Protein AF-A0A8S0VDQ9-F1 (afdb_monomer_lite)

Sequence (161 aa):
MVEDLQHSQDPNSLSSAELQQLLKEELDWVGSLIMRYVGREALWLHRRFLSVLWMKYFATCDLNISGPLCCESTDICDNSKFVDNELKLYEACTIIPDNDFEDYQAQAIYSATYIIWLAKRMPESFGVELQKKAEGGKLKRLLEKLCPGKSFLWDSLTGHF

Organism: NCBI:txid158383

Foldseek 3Di:
DDDDPPPPPDPPDDALVRVVVVLVVVLVVLLVVCLVQFLDLVSLVVNLVSVVVCCVSQVCPPPPPDDVRDDDDPRVVVLLVVLVVLVVSLVSLLDDPPDPDCSSLSSNVSSLVSLLVVCVVPVPRRLVVCCVVCVVVPSLVSCCVSPVVCSVSVVVSVVPD

pLDDT: mean 76.12, std 17.65, range [33.72, 98.12]

Secondary structure (DSSP, 8-state):
----------TT---HHHHHHHHHHHHHHHHHHHHHSTT-HHHHHHHHHHHHHHHHHHSGGGSS---TT--SSSHHHHHHHHHHHHHHHHHHHT---SSS-HHHHHHHHHHHHHHHHHHHH-IIIIIHHHHHHHTTSHHHHHHHHH-GGGTHHHHHHHTT-

Structure (mmCIF, N/CA/C/O backbone):
data_AF-A0A8S0VDQ9-F1
#
_entry.id   AF-A0A8S0VDQ9-F1
#
loop_
_atom_site.group_PDB
_atom_site.id
_atom_site.type_symbol
_atom_site.label_atom_id
_atom_site.label_alt_id
_atom_site.label_comp_id
_atom_site.label_asym_id
_atom_site.label_entity_id
_atom_site.label_seq_id
_atom_site.pdbx_PDB_ins_code
_atom_site.Cartn_x
_atom_site.Cartn_y
_atom_site.Cartn_z
_atom_site.occupancy
_atom_site.B_iso_or_equiv
_atom_site.auth_seq_id
_atom_site.auth_comp_id
_atom_site.auth_asym_id
_atom_site.auth_atom_id
_atom_site.pdbx_PDB_model_num
ATOM 1 N N . MET A 1 1 ? 42.076 -24.227 -21.377 1.00 37.03 1 MET A N 1
ATOM 2 C CA . MET A 1 1 ? 40.929 -24.247 -22.302 1.00 37.03 1 MET A CA 1
ATOM 3 C C . MET A 1 1 ? 39.707 -24.105 -21.415 1.00 37.03 1 MET A C 1
ATOM 5 O O . MET A 1 1 ? 39.278 -25.084 -20.829 1.00 37.03 1 MET A O 1
ATOM 9 N N . VAL A 1 2 ? 39.331 -22.858 -21.131 1.00 33.72 2 VAL A N 1
ATOM 10 C CA . VAL A 1 2 ? 38.189 -22.510 -20.277 1.00 33.72 2 VAL A CA 1
ATOM 11 C C . VAL A 1 2 ? 37.120 -22.054 -21.250 1.00 33.72 2 VAL A C 1
ATOM 13 O O . VAL A 1 2 ? 37.374 -21.155 -22.048 1.00 33.72 2 VAL A O 1
ATOM 16 N N . GLU A 1 3 ? 36.014 -22.779 -21.267 1.00 37.47 3 GLU A N 1
ATOM 17 C CA . GLU A 1 3 ? 34.893 -22.544 -22.163 1.00 37.47 3 GLU A CA 1
ATOM 18 C C . GLU A 1 3 ? 34.270 -21.181 -21.846 1.00 37.47 3 GLU A C 1
ATOM 20 O O . GLU A 1 3 ? 33.930 -20.882 -20.700 1.00 37.47 3 GLU A O 1
ATOM 25 N N . ASP A 1 4 ? 34.186 -20.349 -22.883 1.00 42.19 4 ASP A N 1
ATOM 26 C CA . ASP A 1 4 ? 33.473 -19.079 -22.912 1.00 42.19 4 ASP A CA 1
ATOM 27 C C . ASP A 1 4 ? 32.004 -19.321 -22.545 1.00 42.19 4 ASP A C 1
ATOM 29 O O . ASP A 1 4 ? 31.217 -19.829 -23.348 1.00 42.19 4 ASP A O 1
ATOM 33 N N . LEU A 1 5 ? 31.611 -18.928 -21.335 1.00 45.88 5 LEU A N 1
ATOM 34 C CA . LEU A 1 5 ? 30.205 -18.795 -20.978 1.00 45.88 5 LEU A CA 1
ATOM 35 C C . LEU A 1 5 ? 29.698 -17.478 -21.576 1.00 45.88 5 LEU A C 1
ATOM 37 O O . LEU A 1 5 ? 29.554 -16.469 -20.885 1.00 45.88 5 LEU A O 1
ATOM 41 N N . GLN A 1 6 ? 29.475 -17.478 -22.891 1.00 48.22 6 GLN A N 1
ATOM 42 C CA . GLN A 1 6 ? 28.755 -16.405 -23.564 1.00 48.22 6 GLN A CA 1
ATOM 43 C C . GLN A 1 6 ? 27.391 -16.262 -22.884 1.00 48.22 6 GLN A C 1
ATOM 45 O O . GLN A 1 6 ? 26.540 -17.147 -22.964 1.00 48.22 6 GLN A O 1
ATOM 50 N N . HIS A 1 7 ? 27.200 -15.146 -22.178 1.00 46.00 7 HIS A N 1
ATOM 51 C CA . HIS A 1 7 ? 25.884 -14.670 -21.784 1.00 46.00 7 HIS A CA 1
ATOM 52 C C . HIS A 1 7 ? 25.061 -14.494 -23.059 1.00 46.00 7 HIS A C 1
ATOM 54 O O . HIS A 1 7 ? 25.199 -13.500 -23.771 1.00 46.00 7 HIS A O 1
ATOM 60 N N . SER A 1 8 ? 24.206 -15.468 -23.357 1.00 45.03 8 SER A N 1
ATOM 61 C CA . SER A 1 8 ? 23.093 -15.263 -24.267 1.00 45.03 8 SER A CA 1
ATOM 62 C C . SER A 1 8 ? 22.188 -14.212 -23.625 1.00 45.03 8 SER A C 1
ATOM 64 O O . SER A 1 8 ? 21.433 -14.524 -22.703 1.00 45.03 8 SER A O 1
ATOM 66 N N . GLN A 1 9 ? 22.306 -12.955 -24.054 1.00 53.03 9 GLN A N 1
ATOM 67 C CA . GLN A 1 9 ? 21.266 -11.965 -23.803 1.00 53.03 9 GLN A CA 1
ATOM 68 C C . GLN A 1 9 ? 20.009 -12.464 -24.514 1.00 53.03 9 GLN A C 1
ATOM 70 O O . GLN A 1 9 ? 19.956 -12.526 -25.742 1.00 53.03 9 GLN A O 1
ATOM 75 N N . ASP A 1 10 ? 19.043 -12.916 -23.720 1.00 55.03 10 ASP A N 1
ATOM 76 C CA . ASP A 1 10 ? 17.726 -13.305 -24.196 1.00 55.03 10 ASP A CA 1
ATOM 77 C C . ASP A 1 10 ? 17.075 -12.060 -24.831 1.00 55.03 10 ASP A C 1
ATOM 79 O O . ASP A 1 10 ? 16.973 -11.034 -24.155 1.00 55.03 10 ASP A O 1
ATOM 83 N N . PRO A 1 11 ? 16.655 -12.085 -26.108 1.00 56.03 11 PRO A N 1
ATOM 84 C CA . PRO A 1 11 ? 16.058 -10.926 -26.781 1.00 56.03 11 PRO A CA 1
ATOM 85 C C . PRO A 1 11 ? 14.751 -10.430 -26.132 1.00 56.03 11 PRO A C 1
ATOM 87 O O . PRO A 1 11 ? 14.249 -9.378 -26.516 1.00 56.03 11 PRO A O 1
ATOM 90 N N . ASN A 1 12 ? 14.219 -11.160 -25.145 1.00 60.09 12 ASN A N 1
ATOM 91 C CA . ASN A 1 12 ? 13.075 -10.765 -24.323 1.00 60.09 12 ASN A CA 1
ATOM 92 C C . ASN A 1 12 ? 13.459 -10.197 -22.940 1.00 60.09 12 ASN A C 1
ATOM 94 O O . ASN A 1 12 ? 12.577 -10.004 -22.100 1.00 60.09 12 ASN A O 1
ATOM 98 N N . SER A 1 13 ? 14.745 -9.959 -22.649 1.00 66.06 13 SER A N 1
ATOM 99 C CA . SER A 1 13 ? 15.145 -9.399 -21.355 1.00 66.06 13 SER A CA 1
ATOM 100 C C . SER A 1 13 ? 14.760 -7.922 -21.273 1.00 66.06 13 SER A C 1
ATOM 102 O O . SER A 1 13 ? 15.325 -7.084 -21.975 1.00 66.06 13 SER A O 1
ATOM 104 N N . LEU A 1 14 ? 13.805 -7.616 -20.402 1.00 68.94 14 LEU A N 1
ATOM 105 C CA . LEU A 1 14 ? 13.344 -6.258 -20.158 1.00 68.94 14 LEU A CA 1
ATOM 106 C C . LEU A 1 14 ? 14.475 -5.408 -19.552 1.00 68.94 14 LEU A C 1
ATOM 108 O O . LEU A 1 14 ? 15.152 -5.847 -18.617 1.00 68.94 14 LEU A O 1
ATOM 112 N N . SER A 1 15 ? 14.687 -4.199 -20.069 1.00 80.19 15 SER A N 1
ATOM 113 C CA . SER A 1 15 ? 15.702 -3.292 -19.530 1.00 80.19 15 SER A CA 1
ATOM 114 C C . SER A 1 15 ? 15.324 -2.781 -18.132 1.00 80.19 15 SER A C 1
ATOM 116 O O . SER A 1 15 ? 14.156 -2.774 -17.741 1.00 80.19 15 SER A O 1
ATOM 118 N N . SER A 1 16 ? 16.318 -2.303 -17.371 1.00 75.62 16 SER A N 1
ATOM 119 C CA . SER A 1 16 ? 16.105 -1.696 -16.044 1.00 75.62 16 SER A CA 1
ATOM 120 C C . SER A 1 16 ? 15.076 -0.561 -16.080 1.00 75.62 16 SER A C 1
ATOM 122 O O . SER A 1 16 ? 14.162 -0.512 -15.259 1.00 75.62 16 SER A O 1
ATOM 124 N N . ALA A 1 17 ? 15.184 0.312 -17.085 1.00 79.56 17 ALA A N 1
ATOM 125 C CA . ALA A 1 17 ? 14.300 1.458 -17.257 1.00 79.56 17 ALA A CA 1
ATOM 126 C C . ALA A 1 17 ? 12.865 1.039 -17.615 1.00 79.56 17 ALA A C 1
ATOM 128 O O . ALA A 1 17 ? 11.910 1.588 -17.069 1.00 79.56 17 ALA A O 1
ATOM 129 N N . GLU A 1 18 ? 12.701 0.037 -18.484 1.00 85.19 18 GLU A N 1
ATOM 130 C CA . GLU A 1 18 ? 11.382 -0.522 -18.800 1.00 85.19 18 GLU A CA 1
ATOM 131 C C . GLU A 1 18 ? 10.757 -1.187 -17.570 1.00 85.19 18 GLU A C 1
ATOM 133 O O . GLU A 1 18 ? 9.566 -1.014 -17.322 1.00 85.19 18 GLU A O 1
ATOM 138 N N . LEU A 1 19 ? 11.551 -1.894 -16.755 1.00 83.44 19 LEU A N 1
ATOM 139 C CA . LEU A 1 19 ? 11.055 -2.550 -15.541 1.00 83.44 19 LEU A CA 1
ATOM 140 C C . LEU A 1 19 ? 10.591 -1.513 -14.526 1.00 83.44 19 LEU A C 1
ATOM 142 O O . LEU A 1 19 ? 9.544 -1.673 -13.899 1.00 83.44 19 LEU A O 1
ATOM 146 N N . GLN A 1 20 ? 11.370 -0.443 -14.378 1.00 82.94 20 GLN A N 1
ATOM 147 C CA . GLN A 1 20 ? 11.030 0.673 -13.513 1.00 82.94 20 GLN A CA 1
ATOM 148 C C . GLN A 1 20 ? 9.730 1.339 -13.962 1.00 82.94 20 GLN A C 1
ATOM 150 O O . GLN A 1 20 ? 8.863 1.609 -13.132 1.00 82.94 20 GLN A O 1
ATOM 155 N N . GLN A 1 21 ? 9.578 1.581 -15.265 1.00 87.44 21 GLN A N 1
ATOM 156 C CA . GLN A 1 21 ? 8.385 2.204 -15.824 1.00 87.44 21 GLN A CA 1
ATOM 157 C C . GLN A 1 21 ? 7.144 1.323 -15.636 1.00 87.44 21 GLN A C 1
ATOM 159 O O . GLN A 1 21 ? 6.141 1.806 -15.115 1.00 87.44 21 GLN A O 1
ATOM 164 N N . LEU A 1 22 ? 7.233 0.026 -15.950 1.00 90.69 22 LEU A N 1
ATOM 165 C CA . LEU A 1 22 ? 6.142 -0.922 -15.706 1.00 90.69 22 LEU A CA 1
ATOM 166 C C . LEU A 1 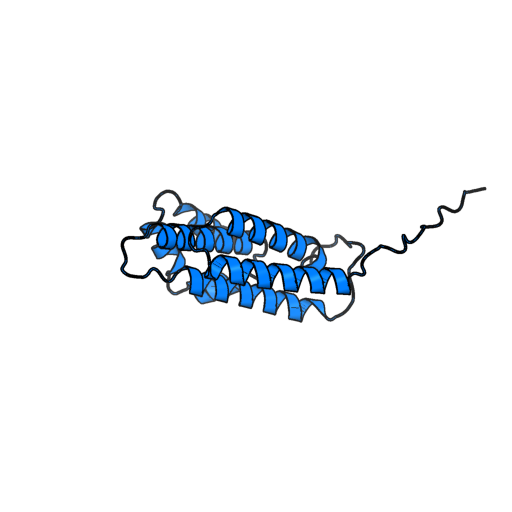22 ? 5.759 -0.966 -14.226 1.00 90.69 22 LEU A C 1
ATOM 168 O O . LEU A 1 22 ? 4.582 -0.947 -13.887 1.00 90.69 22 LEU A O 1
ATOM 172 N N . LEU A 1 23 ? 6.739 -0.975 -13.319 1.00 90.50 23 LEU A N 1
ATOM 173 C CA . LEU A 1 23 ? 6.447 -1.006 -11.890 1.00 90.50 23 LEU A CA 1
ATOM 174 C C . LEU A 1 23 ? 5.767 0.284 -11.401 1.00 90.50 23 LEU A C 1
ATOM 176 O O . LEU A 1 23 ? 4.887 0.205 -10.544 1.00 90.50 23 LEU A O 1
ATOM 180 N N . LYS A 1 24 ? 6.141 1.453 -11.944 1.00 90.75 24 LYS A N 1
ATOM 181 C CA . LYS A 1 24 ? 5.439 2.726 -11.687 1.00 90.75 24 LYS A CA 1
ATOM 182 C C . LYS A 1 24 ? 3.981 2.634 -12.141 1.00 90.75 24 LYS A C 1
ATOM 184 O O . LYS A 1 24 ? 3.083 2.935 -11.359 1.00 90.75 24 LYS A O 1
ATOM 189 N N . GLU A 1 25 ? 3.753 2.161 -13.363 1.00 94.31 25 GLU A N 1
ATOM 190 C CA . GLU A 1 25 ? 2.412 2.011 -13.937 1.00 94.31 25 GLU A CA 1
ATOM 191 C C . GLU A 1 25 ? 1.538 1.050 -13.122 1.00 94.31 25 GLU A C 1
ATOM 193 O O . GLU A 1 25 ? 0.395 1.377 -12.802 1.00 94.31 25 GLU A O 1
ATOM 198 N N . GLU A 1 26 ? 2.086 -0.090 -12.700 1.00 96.19 26 GLU A N 1
ATOM 199 C CA . GLU A 1 26 ? 1.378 -1.056 -11.853 1.00 96.19 26 GLU A CA 1
ATOM 200 C C . GLU A 1 26 ? 1.064 -0.489 -10.456 1.00 96.19 26 GLU A C 1
ATOM 202 O O . GLU A 1 26 ? -0.032 -0.694 -9.922 1.00 96.19 26 GLU A O 1
ATOM 207 N N . LEU A 1 27 ? 1.985 0.279 -9.857 1.00 95.31 27 LEU A N 1
ATOM 208 C CA . LEU A 1 27 ? 1.755 0.964 -8.577 1.00 95.31 27 LEU A CA 1
ATOM 209 C C . LEU A 1 27 ? 0.655 2.034 -8.676 1.00 95.31 27 LEU A C 1
ATOM 211 O O . LEU A 1 27 ? -0.173 2.164 -7.760 1.00 95.31 27 LEU A O 1
ATOM 215 N N . ASP A 1 28 ? 0.615 2.781 -9.776 1.00 95.81 28 ASP A N 1
ATOM 216 C CA . ASP A 1 28 ? -0.424 3.779 -10.042 1.00 95.81 28 ASP A CA 1
ATOM 217 C C . ASP A 1 28 ? -1.779 3.110 -10.306 1.00 95.81 28 ASP A C 1
ATOM 219 O O . ASP A 1 28 ? -2.823 3.536 -9.786 1.00 95.81 28 ASP A O 1
ATOM 223 N N . TRP A 1 29 ? -1.769 2.004 -11.052 1.00 97.62 29 TRP A N 1
ATOM 224 C CA . TRP A 1 29 ? -2.971 1.245 -11.361 1.00 97.62 29 TRP A CA 1
ATOM 225 C C . TRP A 1 29 ? -3.577 0.607 -10.110 1.00 97.62 29 TRP A C 1
ATOM 227 O O . TRP A 1 29 ? -4.758 0.835 -9.820 1.00 97.62 29 TRP A O 1
ATOM 237 N N . VAL A 1 30 ? -2.779 -0.094 -9.292 1.00 97.88 30 VAL A N 1
ATOM 238 C CA . VAL A 1 30 ? -3.276 -0.654 -8.024 1.00 97.88 30 VAL A CA 1
ATOM 239 C C . VAL A 1 30 ? -3.731 0.450 -7.068 1.00 97.88 30 VAL A C 1
ATOM 241 O O . VAL A 1 30 ? -4.706 0.262 -6.345 1.00 97.88 30 VAL A O 1
ATOM 244 N N . GLY A 1 31 ? -3.095 1.627 -7.087 1.00 97.06 31 GLY A N 1
ATOM 245 C CA . GLY A 1 31 ? -3.532 2.788 -6.301 1.00 97.06 31 GLY A CA 1
ATOM 246 C C . GLY A 1 31 ? -4.931 3.253 -6.695 1.00 97.06 31 GLY A C 1
ATOM 247 O O . GLY A 1 31 ? -5.798 3.444 -5.841 1.00 97.06 31 GLY A O 1
ATOM 248 N N . SER A 1 32 ? -5.188 3.332 -7.998 1.00 97.06 32 SER A N 1
ATOM 249 C CA . SER A 1 32 ? -6.512 3.655 -8.537 1.00 97.06 32 SER A CA 1
ATOM 250 C C . SER A 1 32 ? -7.561 2.599 -8.169 1.00 97.06 32 SER A C 1
ATOM 252 O O . SER A 1 32 ? -8.699 2.943 -7.838 1.00 97.06 32 SER A O 1
ATOM 254 N N . LEU A 1 33 ? -7.190 1.313 -8.183 1.00 97.81 33 LEU A N 1
ATOM 255 C CA . LEU A 1 33 ? -8.072 0.221 -7.760 1.00 97.81 33 LEU A CA 1
ATOM 256 C C . LEU A 1 33 ? -8.386 0.288 -6.264 1.00 97.81 33 LEU A C 1
ATOM 258 O O . LEU A 1 33 ? -9.545 0.127 -5.896 1.00 97.81 33 LEU A O 1
ATOM 262 N N . ILE A 1 34 ? -7.397 0.572 -5.416 1.00 97.44 34 ILE A N 1
ATOM 263 C CA . ILE A 1 34 ? -7.567 0.740 -3.963 1.00 97.44 34 ILE A CA 1
ATOM 264 C C . ILE A 1 34 ? -8.551 1.869 -3.648 1.00 97.44 34 ILE A C 1
ATOM 266 O O . ILE A 1 34 ? -9.374 1.729 -2.745 1.00 97.44 34 ILE A O 1
ATOM 270 N N . MET A 1 35 ? -8.487 2.971 -4.399 1.00 95.25 35 MET A N 1
ATOM 271 C CA . MET A 1 35 ? -9.408 4.098 -4.236 1.00 95.25 35 MET A CA 1
ATOM 272 C C . MET A 1 35 ? -10.828 3.779 -4.718 1.00 95.25 35 MET A C 1
ATOM 274 O O . MET A 1 35 ? -11.795 4.314 -4.180 1.00 95.25 35 MET A O 1
ATOM 278 N N . ARG A 1 36 ? -10.971 2.916 -5.730 1.00 94.62 36 ARG A N 1
ATOM 279 C CA . ARG A 1 36 ? -12.273 2.536 -6.298 1.00 94.62 36 ARG A CA 1
ATOM 280 C C . ARG A 1 36 ? -12.957 1.407 -5.525 1.00 94.62 36 ARG A C 1
ATOM 282 O O . ARG A 1 36 ? -14.175 1.420 -5.384 1.00 94.62 36 ARG A O 1
ATOM 289 N N . TYR A 1 37 ? -12.186 0.435 -5.053 1.00 94.69 37 TYR A N 1
ATOM 290 C CA . TYR A 1 37 ? -12.664 -0.776 -4.391 1.00 94.69 37 TYR A CA 1
ATOM 291 C C . TYR A 1 37 ? -12.201 -0.785 -2.933 1.00 94.69 37 TYR A C 1
ATOM 293 O O . TYR A 1 37 ? -11.266 -1.488 -2.546 1.00 94.69 37 TYR A O 1
ATOM 301 N N . VAL A 1 38 ? -12.881 0.039 -2.141 1.00 93.44 38 VAL A N 1
ATOM 302 C CA . VAL A 1 38 ? -12.605 0.268 -0.720 1.00 93.44 38 VAL A CA 1
ATOM 303 C C . VAL A 1 38 ? -12.700 -1.042 0.074 1.00 93.44 38 VAL A C 1
ATOM 305 O O . VAL A 1 38 ? -13.579 -1.867 -0.168 1.00 93.44 38 VAL A O 1
ATOM 308 N N . GLY A 1 39 ? -11.779 -1.249 1.017 1.00 92.31 39 GLY A N 1
ATOM 309 C CA . GLY A 1 39 ? -11.841 -2.358 1.973 1.00 92.31 39 GLY A CA 1
ATOM 310 C C . GLY A 1 39 ? -11.409 -3.715 1.412 1.00 92.31 39 GLY A C 1
ATOM 311 O O . GLY A 1 39 ? -11.680 -4.749 2.018 1.00 92.31 39 GLY A O 1
ATOM 312 N N . ARG A 1 40 ? -10.747 -3.763 0.249 1.00 95.88 40 ARG A N 1
ATOM 313 C CA . ARG A 1 40 ? -10.287 -5.023 -0.362 1.00 95.88 40 ARG A CA 1
ATOM 314 C C . ARG A 1 40 ? -8.833 -5.316 0.004 1.00 95.88 40 ARG A C 1
ATOM 316 O O . ARG A 1 40 ? -7.906 -4.792 -0.610 1.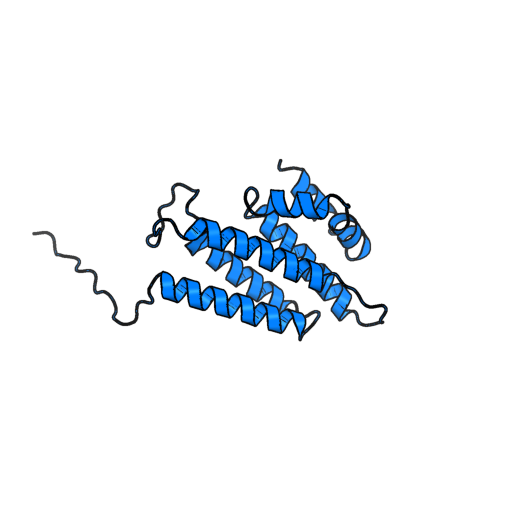00 95.88 40 ARG A O 1
ATOM 323 N N . GLU A 1 41 ? -8.632 -6.202 0.979 1.00 95.62 41 GLU A N 1
ATOM 324 C CA . GLU A 1 41 ? -7.306 -6.590 1.493 1.00 95.62 41 GLU A CA 1
ATOM 325 C C . GLU A 1 41 ? -6.337 -7.055 0.396 1.00 95.62 41 GLU A C 1
ATOM 327 O O . GLU A 1 41 ? -5.163 -6.686 0.403 1.00 95.62 41 GLU A O 1
ATOM 332 N N . ALA A 1 42 ? -6.831 -7.813 -0.588 1.00 97.69 42 ALA A N 1
ATOM 333 C CA . ALA A 1 42 ? -6.016 -8.334 -1.684 1.00 97.69 42 ALA A CA 1
ATOM 334 C C . ALA A 1 42 ? -5.278 -7.229 -2.462 1.00 97.69 42 ALA A C 1
ATOM 336 O O . ALA A 1 42 ? -4.130 -7.424 -2.859 1.00 97.69 42 ALA A O 1
ATOM 337 N N . LEU A 1 43 ? -5.894 -6.051 -2.625 1.00 98.12 43 LEU A N 1
ATOM 338 C CA . LEU A 1 43 ? -5.262 -4.919 -3.306 1.00 98.12 43 LEU A CA 1
ATOM 339 C C . LEU A 1 43 ? -4.097 -4.348 -2.491 1.00 98.12 43 LEU A C 1
ATOM 341 O O . LEU A 1 43 ? -3.052 -4.021 -3.049 1.00 98.12 43 LEU A O 1
ATOM 345 N N . TRP A 1 44 ? -4.236 -4.292 -1.166 1.00 97.38 44 TRP A N 1
ATOM 346 C CA . TRP A 1 44 ? -3.170 -3.852 -0.264 1.00 97.38 44 TRP A CA 1
ATOM 347 C C . TRP A 1 44 ? -2.023 -4.862 -0.181 1.00 97.38 44 TRP A C 1
ATOM 349 O O . TRP A 1 44 ? -0.857 -4.467 -0.133 1.00 97.38 44 TRP A O 1
ATOM 359 N N . LEU A 1 45 ? -2.327 -6.162 -0.218 1.00 97.25 45 LEU A N 1
ATOM 360 C CA . LEU A 1 45 ? -1.312 -7.215 -0.313 1.00 97.25 45 LEU A CA 1
ATOM 361 C C . LEU A 1 45 ? -0.549 -7.140 -1.638 1.00 97.25 45 LEU A C 1
ATOM 363 O O . LEU A 1 45 ? 0.678 -7.251 -1.643 1.00 97.25 45 LEU A O 1
ATOM 367 N N . HIS A 1 46 ? -1.255 -6.900 -2.745 1.00 97.31 46 HIS A N 1
ATOM 368 C CA . HIS A 1 46 ? -0.627 -6.713 -4.047 1.00 97.31 46 HIS A CA 1
ATOM 369 C C . HIS A 1 46 ? 0.247 -5.456 -4.077 1.00 97.31 46 HIS A C 1
ATOM 371 O O . HIS A 1 46 ? 1.411 -5.537 -4.464 1.00 97.31 46 HIS A O 1
ATOM 377 N N . ARG A 1 47 ? -0.250 -4.322 -3.563 1.00 97.19 47 ARG A N 1
ATOM 378 C CA . ARG A 1 47 ? 0.552 -3.098 -3.444 1.00 97.19 47 ARG A CA 1
ATOM 379 C C . ARG A 1 47 ? 1.814 -3.339 -2.620 1.00 97.19 47 ARG A C 1
ATOM 381 O O . ARG A 1 47 ? 2.898 -3.006 -3.077 1.00 97.19 47 ARG A O 1
ATOM 388 N N . ARG A 1 48 ? 1.700 -4.018 -1.471 1.00 95.88 48 ARG A N 1
ATOM 389 C CA . ARG A 1 48 ? 2.847 -4.415 -0.639 1.00 95.88 48 ARG A CA 1
ATOM 390 C C . ARG A 1 48 ? 3.865 -5.258 -1.401 1.00 95.88 48 ARG A C 1
ATOM 392 O O . ARG A 1 48 ? 5.064 -5.051 -1.230 1.00 95.88 48 ARG A O 1
ATOM 399 N N . PHE A 1 49 ? 3.409 -6.199 -2.223 1.00 95.56 49 PHE A N 1
ATOM 400 C CA . PHE A 1 49 ? 4.286 -6.986 -3.087 1.00 95.56 49 PHE A CA 1
ATOM 401 C C . PHE A 1 49 ? 5.034 -6.098 -4.095 1.00 95.56 49 PHE A C 1
ATOM 403 O O . PHE A 1 49 ? 6.257 -6.198 -4.186 1.00 95.56 49 PHE A O 1
ATOM 410 N N . LEU A 1 50 ? 4.341 -5.178 -4.772 1.00 94.62 50 LEU A N 1
ATOM 411 C CA . LEU A 1 50 ? 4.967 -4.230 -5.700 1.00 94.62 50 LEU A CA 1
ATOM 412 C C . LEU A 1 50 ? 5.979 -3.314 -4.997 1.00 94.62 50 LEU A C 1
ATOM 414 O O . LEU A 1 50 ? 7.072 -3.109 -5.518 1.00 94.62 50 LEU A O 1
ATOM 418 N N . SER A 1 51 ? 5.693 -2.845 -3.779 1.00 92.62 51 SER A N 1
ATOM 419 C CA . SER A 1 51 ? 6.657 -2.067 -2.989 1.00 92.62 51 SER A CA 1
ATOM 420 C C . SER A 1 51 ? 7.920 -2.865 -2.669 1.00 92.62 51 SER A C 1
ATOM 422 O O . SER A 1 51 ? 9.012 -2.307 -2.671 1.00 92.62 51 SER A O 1
ATOM 424 N N . VAL A 1 52 ? 7.808 -4.174 -2.394 1.00 90.38 52 VAL A N 1
ATOM 425 C CA . VAL A 1 52 ? 8.991 -5.035 -2.198 1.00 90.38 52 VAL A CA 1
ATOM 426 C C . VAL A 1 52 ? 9.832 -5.094 -3.467 1.00 90.38 52 VAL A C 1
ATOM 428 O O . VAL A 1 52 ? 11.055 -5.000 -3.374 1.00 90.38 52 VAL A O 1
ATOM 431 N N . LEU A 1 53 ? 9.200 -5.234 -4.636 1.00 89.19 53 LEU A N 1
ATOM 432 C CA . LEU A 1 53 ? 9.918 -5.190 -5.910 1.00 89.19 53 LEU A CA 1
ATOM 433 C C . LEU A 1 53 ? 10.603 -3.835 -6.091 1.00 89.19 53 LEU A C 1
ATOM 435 O O . LEU A 1 53 ? 11.788 -3.803 -6.410 1.00 89.19 53 LEU A O 1
ATOM 439 N N . TRP A 1 54 ? 9.904 -2.741 -5.783 1.00 87.62 54 TRP A N 1
ATOM 440 C CA . TRP A 1 54 ? 10.464 -1.394 -5.856 1.00 87.62 54 TRP A CA 1
ATOM 441 C C . TRP A 1 54 ? 11.724 -1.275 -5.002 1.00 87.62 54 TRP A C 1
ATOM 443 O O . TRP A 1 54 ? 12.783 -0.891 -5.488 1.00 87.62 54 TRP A O 1
ATOM 453 N N . MET A 1 55 ? 11.639 -1.698 -3.739 1.00 84.25 55 MET A N 1
ATOM 454 C CA . MET A 1 55 ? 12.772 -1.654 -2.819 1.00 84.25 55 MET A CA 1
ATOM 455 C C . MET A 1 55 ? 13.954 -2.506 -3.292 1.00 84.25 55 MET A C 1
ATOM 457 O O . MET A 1 55 ? 15.108 -2.093 -3.181 1.00 84.25 55 MET A O 1
ATOM 461 N N . LYS A 1 56 ? 13.666 -3.699 -3.820 1.00 82.50 56 LYS A N 1
ATOM 462 C CA . LYS A 1 56 ? 14.683 -4.650 -4.275 1.00 82.50 56 LYS A CA 1
ATOM 463 C C . LYS A 1 56 ? 15.444 -4.163 -5.507 1.00 82.50 56 LYS A C 1
ATOM 465 O O . LYS A 1 56 ? 16.611 -4.508 -5.650 1.00 82.50 56 LYS A O 1
ATOM 470 N N . TYR A 1 57 ? 14.779 -3.445 -6.405 1.00 76.06 57 TYR A N 1
ATOM 471 C CA . TYR A 1 57 ? 15.392 -3.011 -7.659 1.00 76.06 57 TYR A CA 1
ATOM 472 C C . TYR A 1 57 ? 15.910 -1.571 -7.605 1.00 76.06 57 TYR A C 1
ATOM 474 O O . TYR A 1 57 ? 16.882 -1.279 -8.290 1.00 76.06 57 TYR A O 1
ATOM 482 N N . PHE A 1 58 ? 15.314 -0.702 -6.777 1.00 70.31 58 PHE A N 1
ATOM 483 C CA . PHE A 1 58 ? 15.553 0.749 -6.833 1.00 70.31 58 PHE A CA 1
ATOM 484 C C . PHE A 1 58 ? 15.878 1.405 -5.479 1.00 70.31 58 PHE A C 1
ATOM 486 O O . PHE A 1 58 ? 16.365 2.532 -5.445 1.00 70.31 58 PHE A O 1
ATOM 493 N N . ALA A 1 59 ? 15.645 0.734 -4.343 1.00 61.81 59 ALA A N 1
ATOM 494 C CA . ALA A 1 59 ? 16.008 1.280 -3.024 1.00 61.81 59 ALA A CA 1
ATOM 495 C C . ALA A 1 59 ? 17.341 0.740 -2.476 1.00 61.81 59 ALA A C 1
ATOM 497 O O . ALA A 1 59 ? 17.723 1.073 -1.360 1.00 61.81 59 ALA A O 1
ATOM 498 N N . THR A 1 60 ? 18.055 -0.104 -3.229 1.00 51.84 60 THR A N 1
ATOM 499 C CA . THR A 1 60 ? 19.276 -0.786 -2.754 1.00 51.84 60 THR A CA 1
ATOM 500 C C . THR A 1 60 ? 20.579 -0.052 -3.070 1.00 51.84 60 THR A C 1
ATOM 502 O O . THR A 1 60 ? 21.645 -0.630 -2.892 1.00 51.84 60 THR A O 1
ATOM 505 N N . CYS A 1 61 ? 20.531 1.216 -3.481 1.00 46.44 61 CYS A N 1
ATOM 506 C CA . CYS A 1 61 ? 21.750 1.995 -3.713 1.00 46.44 61 CYS A CA 1
ATOM 507 C C . CYS A 1 61 ? 22.526 2.319 -2.415 1.00 46.44 61 CYS A C 1
ATOM 509 O O . CYS A 1 61 ? 23.711 2.623 -2.501 1.00 46.44 61 CYS A O 1
ATOM 511 N N . ASP A 1 62 ? 21.910 2.173 -1.231 1.00 43.62 62 ASP A N 1
ATOM 512 C CA . ASP A 1 62 ? 22.536 2.493 0.069 1.00 43.62 62 ASP A CA 1
ATOM 513 C C . ASP A 1 62 ? 23.039 1.281 0.881 1.00 43.62 62 ASP A C 1
ATOM 515 O O . ASP A 1 62 ? 23.732 1.445 1.886 1.00 43.62 62 ASP A O 1
ATOM 519 N N . LEU A 1 63 ? 22.764 0.041 0.458 1.00 42.25 63 LEU A N 1
ATOM 520 C CA . LEU A 1 63 ? 23.401 -1.144 1.045 1.00 42.25 63 LEU A CA 1
ATOM 521 C C . LEU A 1 63 ? 24.403 -1.699 0.038 1.00 42.25 63 LEU A C 1
ATOM 523 O O . LEU A 1 63 ? 24.057 -1.875 -1.120 1.00 42.25 63 LEU A O 1
ATOM 527 N N . ASN A 1 64 ? 25.614 -2.035 0.491 1.00 42.22 64 ASN A N 1
ATOM 528 C CA . ASN A 1 64 ? 26.722 -2.655 -0.260 1.00 42.22 64 ASN A CA 1
ATOM 529 C C . ASN A 1 64 ? 26.406 -4.043 -0.886 1.00 42.22 64 ASN A C 1
ATOM 531 O O . ASN A 1 64 ? 27.239 -4.947 -0.887 1.00 42.22 64 ASN A O 1
ATOM 535 N N . ILE A 1 65 ? 25.202 -4.246 -1.410 1.00 44.44 65 ILE A N 1
ATOM 536 C CA . ILE A 1 65 ? 24.785 -5.373 -2.225 1.00 44.44 65 ILE A CA 1
ATOM 537 C C . ILE A 1 65 ? 24.511 -4.781 -3.602 1.00 44.44 65 ILE A C 1
ATOM 539 O O . ILE A 1 65 ? 23.397 -4.368 -3.912 1.00 44.44 65 ILE A O 1
ATOM 543 N N . SER A 1 66 ? 25.563 -4.710 -4.414 1.00 40.69 66 SER A N 1
ATOM 544 C CA . SER A 1 66 ? 25.448 -4.385 -5.832 1.00 40.69 66 SER A CA 1
ATOM 545 C C . SER A 1 66 ? 24.548 -5.437 -6.491 1.00 40.69 66 SER A C 1
ATOM 547 O O . SER A 1 66 ? 24.968 -6.554 -6.788 1.00 40.69 66 SER A O 1
ATOM 549 N N . GLY A 1 67 ? 23.264 -5.108 -6.632 1.00 46.19 67 GLY A N 1
ATOM 550 C CA . GLY A 1 67 ? 22.382 -5.771 -7.579 1.00 46.19 67 GLY A CA 1
ATOM 551 C C . GLY A 1 67 ? 22.768 -5.347 -9.002 1.00 46.19 67 GLY A C 1
ATOM 552 O O . GLY A 1 67 ? 23.264 -4.236 -9.192 1.00 46.19 67 GLY A O 1
ATOM 553 N N . PRO A 1 68 ? 22.525 -6.188 -10.020 1.00 47.09 68 PRO A N 1
ATOM 554 C CA . PRO A 1 68 ? 23.039 -5.985 -11.380 1.00 47.09 68 PRO A CA 1
ATOM 555 C C . PRO A 1 68 ? 22.429 -4.785 -12.133 1.00 47.09 68 PRO A C 1
ATOM 557 O O . PRO A 1 68 ? 22.763 -4.576 -13.293 1.00 47.09 68 PRO A O 1
ATOM 560 N N . LEU A 1 69 ? 21.527 -4.016 -11.510 1.00 50.72 69 LEU A N 1
ATOM 561 C CA . LEU A 1 69 ? 20.747 -2.939 -12.137 1.00 50.72 69 LEU A CA 1
ATOM 562 C C . LEU A 1 69 ? 21.068 -1.530 -11.607 1.00 50.72 69 LEU A C 1
ATOM 564 O O . LEU A 1 69 ? 20.364 -0.589 -11.963 1.00 50.72 69 LEU A O 1
ATOM 568 N N . CYS A 1 70 ? 22.097 -1.377 -10.769 1.00 43.44 70 CYS A N 1
ATOM 569 C CA . CYS A 1 70 ? 22.478 -0.087 -10.189 1.00 43.44 70 CYS A CA 1
ATOM 570 C C . CYS A 1 70 ? 22.927 0.881 -11.304 1.00 43.44 70 CYS A C 1
ATOM 572 O O . CYS A 1 70 ? 24.052 0.781 -11.797 1.00 43.44 70 CYS A O 1
ATOM 574 N N . CYS A 1 71 ? 22.032 1.769 -11.743 1.00 41.81 71 CYS A N 1
ATOM 575 C CA . CYS A 1 71 ? 22.297 2.774 -12.770 1.00 41.81 71 CYS A CA 1
ATOM 576 C C . CYS A 1 71 ? 22.361 4.171 -12.149 1.00 41.81 71 CYS A C 1
ATOM 578 O O . CYS A 1 71 ? 21.652 4.519 -11.215 1.00 41.81 71 CYS A O 1
ATOM 580 N N . GLU A 1 72 ? 23.262 4.976 -12.691 1.00 42.91 72 GLU A N 1
ATOM 581 C CA . GLU A 1 72 ? 23.722 6.237 -12.133 1.00 42.91 72 GLU A CA 1
ATOM 582 C C . GLU A 1 72 ? 22.621 7.313 -12.013 1.00 42.91 72 GLU A C 1
ATOM 584 O O . GLU A 1 72 ? 21.866 7.606 -12.940 1.00 42.91 72 GLU A O 1
ATOM 589 N N . SER A 1 73 ? 22.642 8.022 -10.881 1.00 44.59 73 SER A N 1
ATOM 590 C CA . SER A 1 73 ? 22.219 9.424 -10.690 1.00 44.59 73 SER A CA 1
ATOM 591 C C . SER A 1 73 ? 20.737 9.826 -10.824 1.00 44.59 73 SER A C 1
ATOM 593 O O . SER A 1 73 ? 20.403 10.944 -10.430 1.00 44.59 73 SER A O 1
ATOM 595 N N . THR A 1 74 ? 19.828 8.949 -11.263 1.00 49.69 74 THR A N 1
ATOM 596 C CA . THR A 1 74 ? 18.386 9.286 -11.403 1.00 49.69 74 THR A CA 1
ATOM 597 C C . THR A 1 74 ? 17.520 8.803 -10.221 1.00 49.69 74 THR A C 1
ATOM 599 O O . THR A 1 74 ? 16.415 9.304 -10.003 1.00 49.69 74 THR A O 1
ATOM 602 N N . ASP A 1 75 ? 18.045 7.891 -9.399 1.00 54.00 75 ASP A N 1
ATOM 603 C CA . ASP A 1 75 ? 17.270 7.073 -8.450 1.00 54.00 75 ASP A CA 1
ATOM 604 C C . ASP A 1 75 ? 16.762 7.803 -7.194 1.00 54.00 75 ASP A C 1
ATOM 606 O O . ASP A 1 75 ? 15.680 7.499 -6.684 1.00 54.00 75 ASP A O 1
ATOM 610 N N . ILE A 1 76 ? 17.488 8.810 -6.695 1.00 52.03 76 ILE A N 1
ATOM 611 C CA . ILE A 1 76 ? 17.098 9.530 -5.464 1.00 52.03 76 ILE A CA 1
ATOM 612 C C . ILE A 1 76 ? 15.780 10.301 -5.671 1.00 52.03 76 ILE A C 1
ATOM 614 O O . ILE A 1 76 ? 14.937 10.362 -4.775 1.00 52.03 76 ILE A O 1
ATOM 618 N N . CYS A 1 77 ? 15.578 10.856 -6.872 1.00 55.53 77 CYS A N 1
ATOM 619 C CA . CYS A 1 77 ? 14.377 11.614 -7.241 1.00 55.53 77 CYS A CA 1
ATOM 620 C C . CYS A 1 77 ? 13.127 10.726 -7.332 1.00 55.53 77 CYS A C 1
ATOM 622 O O . CYS A 1 77 ? 12.012 11.191 -7.106 1.00 55.53 77 CYS A O 1
ATOM 624 N N . ASP A 1 78 ? 13.297 9.445 -7.652 1.00 68.88 78 ASP A N 1
ATOM 625 C CA . ASP A 1 78 ? 12.175 8.525 -7.803 1.00 68.88 78 ASP A CA 1
ATOM 626 C C . ASP A 1 78 ? 11.793 7.848 -6.481 1.00 68.88 78 ASP A C 1
ATOM 628 O O . ASP A 1 78 ? 10.607 7.608 -6.250 1.00 68.88 78 ASP A O 1
ATOM 632 N N . ASN A 1 79 ? 12.742 7.651 -5.559 1.00 74.06 79 ASN A N 1
ATOM 633 C CA . ASN A 1 79 ? 12.428 7.185 -4.205 1.00 74.06 79 ASN A CA 1
ATOM 634 C C . ASN A 1 79 ? 11.669 8.233 -3.379 1.00 74.06 79 ASN A C 1
ATOM 636 O O . ASN A 1 79 ? 10.732 7.872 -2.666 1.00 74.06 79 ASN A O 1
ATOM 640 N N . SER A 1 80 ? 12.003 9.523 -3.497 1.00 78.19 80 SER A N 1
ATOM 641 C CA . SER A 1 80 ? 11.239 10.581 -2.819 1.00 78.19 80 SER A CA 1
ATOM 642 C C . SER A 1 80 ? 9.807 10.684 -3.353 1.00 78.19 80 SER A C 1
ATOM 644 O O . SER A 1 80 ? 8.860 10.732 -2.569 1.00 78.19 80 SER A O 1
ATOM 646 N N . LYS A 1 81 ? 9.620 10.604 -4.678 1.00 83.75 81 LYS A N 1
ATOM 647 C CA . LYS A 1 81 ? 8.284 10.546 -5.297 1.00 83.75 81 LYS A CA 1
ATOM 648 C C . LYS A 1 81 ? 7.490 9.322 -4.858 1.00 83.75 81 LYS A C 1
ATOM 650 O O . LYS A 1 81 ? 6.294 9.443 -4.605 1.00 83.75 81 LYS A O 1
ATOM 655 N N . PHE A 1 82 ? 8.135 8.158 -4.768 1.00 87.62 82 PHE A N 1
ATOM 656 C CA . PHE A 1 82 ? 7.499 6.949 -4.251 1.00 87.62 82 PHE A CA 1
ATOM 657 C C . PHE A 1 82 ? 6.984 7.183 -2.824 1.00 87.62 82 PHE A C 1
ATOM 659 O O . PHE A 1 82 ? 5.794 7.005 -2.573 1.00 87.62 82 PHE A O 1
ATOM 666 N N . VAL A 1 83 ? 7.840 7.675 -1.921 1.00 86.62 83 VAL A N 1
ATOM 667 C CA . VAL A 1 83 ? 7.469 7.998 -0.531 1.00 86.62 83 VAL A CA 1
ATOM 668 C C . VAL A 1 83 ? 6.273 8.958 -0.485 1.00 86.62 83 VAL A C 1
ATOM 670 O O . VAL A 1 83 ? 5.277 8.667 0.182 1.00 86.62 83 VAL A O 1
ATOM 673 N N . ASP A 1 84 ? 6.327 10.057 -1.240 1.00 87.56 84 ASP A N 1
ATOM 674 C CA . ASP A 1 84 ? 5.251 11.051 -1.303 1.00 87.56 84 ASP A CA 1
ATOM 675 C C . ASP A 1 84 ? 3.926 10.457 -1.794 1.00 87.56 84 ASP A C 1
ATOM 677 O O . ASP A 1 84 ? 2.858 10.773 -1.260 1.00 87.56 84 ASP A O 1
ATOM 681 N N . ASN A 1 85 ? 3.974 9.599 -2.813 1.00 91.62 85 ASN A N 1
ATOM 682 C CA . ASN A 1 85 ? 2.787 8.968 -3.380 1.00 91.62 85 ASN A CA 1
ATOM 683 C C . ASN A 1 85 ? 2.144 7.983 -2.399 1.00 91.62 85 ASN A C 1
ATOM 685 O O . ASN A 1 85 ? 0.923 7.996 -2.230 1.00 91.62 85 ASN A O 1
ATOM 689 N N . GLU A 1 86 ? 2.947 7.176 -1.704 1.00 93.25 86 GLU A N 1
ATOM 690 C CA . GLU A 1 86 ? 2.443 6.251 -0.687 1.00 93.25 86 GLU A CA 1
ATOM 691 C C . GLU A 1 86 ? 1.801 6.991 0.494 1.00 93.25 86 GLU A C 1
ATOM 693 O O . GLU A 1 86 ? 0.742 6.586 0.980 1.00 93.25 86 GLU A O 1
ATOM 698 N N . LEU A 1 87 ? 2.389 8.113 0.921 1.00 90.25 87 LEU A N 1
ATOM 699 C CA . LEU A 1 87 ? 1.826 8.953 1.980 1.00 90.25 87 LEU A CA 1
ATOM 700 C C . LEU A 1 87 ? 0.497 9.589 1.558 1.00 90.25 87 LEU A C 1
ATOM 702 O O . LEU A 1 87 ? -0.467 9.535 2.323 1.00 90.25 87 LEU A O 1
ATOM 706 N N . LYS A 1 88 ? 0.406 10.122 0.333 1.00 91.56 88 LYS A N 1
ATOM 707 C CA . LYS A 1 88 ? -0.850 10.668 -0.216 1.00 91.56 88 LYS A CA 1
ATOM 708 C C . LYS A 1 88 ? -1.945 9.608 -0.293 1.00 91.56 88 LYS A C 1
ATOM 710 O O . LYS A 1 88 ? -3.087 9.880 0.081 1.00 91.56 88 LYS A O 1
ATOM 715 N N . LEU A 1 89 ? -1.611 8.400 -0.752 1.00 93.94 89 LEU A N 1
ATOM 716 C CA . LEU A 1 89 ? -2.575 7.302 -0.811 1.00 93.94 89 LEU A CA 1
ATOM 717 C C . LEU A 1 89 ? -3.062 6.919 0.589 1.00 93.94 89 LEU A C 1
ATOM 719 O O . LEU A 1 89 ? -4.265 6.756 0.796 1.00 93.94 89 LEU A O 1
ATOM 723 N N . TYR A 1 90 ? -2.146 6.805 1.553 1.00 91.38 90 TYR A N 1
ATOM 724 C CA . TYR A 1 90 ? -2.493 6.554 2.949 1.00 91.38 90 TYR A CA 1
ATOM 725 C C . TYR A 1 90 ? -3.436 7.633 3.495 1.00 91.38 90 TYR A C 1
ATOM 727 O O . TYR A 1 90 ? -4.496 7.307 4.031 1.00 91.38 90 TYR A O 1
ATOM 735 N N . GLU A 1 91 ? -3.104 8.912 3.315 1.00 89.50 91 GLU A N 1
ATOM 736 C CA . GLU A 1 91 ? -3.936 10.023 3.777 1.00 89.50 91 GLU A CA 1
ATOM 737 C C . GLU A 1 91 ? -5.353 9.940 3.201 1.00 89.50 91 GLU A C 1
ATOM 739 O O . GLU A 1 91 ? -6.318 10.009 3.966 1.00 89.50 91 GLU A O 1
ATOM 744 N N . ALA A 1 92 ? -5.483 9.689 1.895 1.00 91.06 92 ALA A N 1
ATOM 745 C CA . ALA A 1 92 ? -6.774 9.518 1.232 1.00 91.06 92 ALA A CA 1
ATOM 746 C C . ALA A 1 92 ? -7.566 8.312 1.775 1.00 91.06 92 ALA A C 1
ATOM 748 O O . ALA A 1 92 ? -8.774 8.401 1.984 1.00 91.06 92 ALA A O 1
ATOM 749 N N . CYS A 1 93 ? -6.885 7.201 2.068 1.00 91.19 93 CYS A N 1
ATOM 750 C CA . CYS A 1 93 ? -7.499 5.959 2.544 1.00 91.19 93 CYS A CA 1
ATOM 751 C C . CYS A 1 93 ? -7.850 5.955 4.040 1.00 91.19 93 CYS A C 1
ATOM 753 O O . CYS A 1 93 ? -8.484 5.012 4.509 1.00 91.19 93 CYS A O 1
ATOM 755 N N . THR 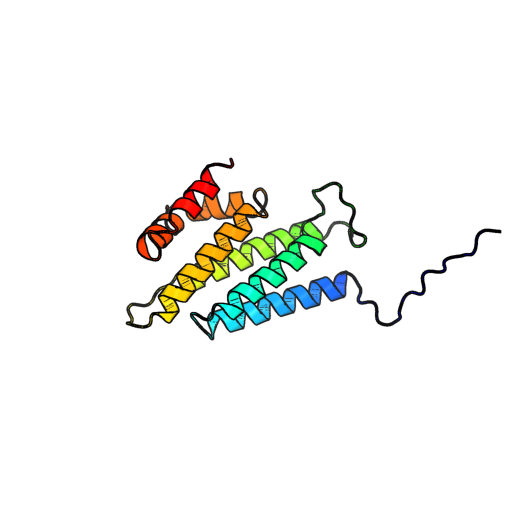A 1 94 ? -7.436 6.973 4.803 1.00 85.81 94 THR A N 1
ATOM 756 C CA . THR A 1 94 ? -7.806 7.126 6.226 1.00 85.81 94 THR A CA 1
ATOM 757 C C . THR A 1 94 ? -9.046 7.983 6.452 1.00 85.81 94 THR A C 1
ATOM 759 O O . THR A 1 94 ? -9.480 8.148 7.594 1.00 85.81 94 THR A O 1
ATOM 762 N N . ILE A 1 95 ? -9.620 8.545 5.387 1.00 83.25 95 ILE A N 1
ATOM 763 C CA . ILE A 1 95 ? -10.861 9.312 5.463 1.00 83.25 95 ILE A CA 1
ATOM 764 C C . ILE A 1 95 ? -12.013 8.317 5.595 1.00 83.25 95 ILE A C 1
ATOM 766 O O . ILE A 1 95 ? -12.381 7.644 4.635 1.00 83.25 95 ILE A O 1
ATOM 770 N N . ILE A 1 96 ? -12.567 8.222 6.802 1.00 80.12 96 ILE A N 1
ATOM 771 C CA . ILE A 1 96 ? -13.729 7.383 7.093 1.00 80.12 96 ILE A CA 1
ATOM 772 C C . ILE A 1 96 ? -14.970 8.281 7.023 1.00 80.12 96 ILE A C 1
ATOM 774 O O . ILE A 1 96 ? -15.122 9.143 7.894 1.00 80.12 96 ILE A O 1
ATOM 778 N N . PRO A 1 97 ? -15.817 8.151 5.988 1.00 80.75 97 PRO A N 1
ATOM 779 C CA . PRO A 1 97 ? -17.112 8.821 5.953 1.00 80.75 97 PRO A CA 1
ATOM 780 C C . PRO A 1 97 ? -17.999 8.363 7.116 1.00 80.75 97 PRO A C 1
ATOM 782 O O . PRO A 1 97 ? -17.867 7.242 7.601 1.00 80.75 97 PRO A O 1
ATOM 785 N N . ASP A 1 98 ? -18.916 9.232 7.542 1.00 75.94 98 ASP A N 1
ATOM 786 C CA . ASP A 1 98 ? -19.946 8.908 8.535 1.00 75.94 98 ASP A CA 1
ATOM 787 C C . ASP A 1 98 ? -21.028 8.041 7.876 1.00 75.94 98 ASP A C 1
ATOM 789 O O . ASP A 1 98 ? -22.080 8.517 7.449 1.00 75.94 98 ASP A O 1
ATOM 793 N N . ASN A 1 99 ? -20.685 6.778 7.634 1.00 77.69 99 ASN A N 1
ATOM 794 C CA . ASN A 1 99 ? -21.578 5.770 7.091 1.00 77.69 99 ASN A CA 1
ATOM 795 C C . ASN A 1 99 ? -21.340 4.418 7.775 1.00 77.69 99 ASN A C 1
ATOM 797 O O . ASN A 1 99 ? -20.297 4.186 8.383 1.00 77.69 99 ASN A O 1
ATOM 801 N N . ASP A 1 100 ? -22.310 3.516 7.645 1.00 71.12 100 ASP A N 1
ATOM 802 C CA . ASP A 1 100 ? -22.292 2.209 8.312 1.00 71.12 100 ASP A CA 1
ATOM 803 C C . ASP A 1 100 ? -21.448 1.153 7.567 1.00 71.12 100 ASP A C 1
ATOM 805 O O . ASP A 1 100 ? -21.548 -0.042 7.846 1.00 71.12 100 ASP A O 1
ATOM 809 N N . PHE A 1 101 ? -20.634 1.551 6.580 1.00 78.06 101 PHE A N 1
ATOM 810 C CA . PHE A 1 101 ? -19.883 0.596 5.769 1.00 78.06 101 PHE A CA 1
ATOM 811 C C . PHE A 1 101 ? -18.531 0.261 6.403 1.00 78.06 101 PHE A C 1
ATOM 813 O O . PHE A 1 101 ? -17.582 1.048 6.367 1.00 78.06 101 PHE A O 1
ATOM 820 N N . GLU A 1 102 ? -18.414 -0.980 6.880 1.00 84.69 102 GLU A N 1
ATOM 821 C CA . GLU A 1 102 ? -17.175 -1.547 7.430 1.00 84.69 102 GLU A CA 1
ATOM 822 C C . GLU A 1 102 ? -15.992 -1.489 6.447 1.00 84.69 102 GLU A C 1
ATOM 824 O O . GLU A 1 102 ? -14.837 -1.438 6.872 1.00 84.69 102 GLU A O 1
ATOM 829 N N . ASP A 1 103 ? -16.264 -1.421 5.137 1.00 90.44 103 ASP A N 1
ATOM 830 C CA . ASP A 1 103 ? -15.252 -1.309 4.082 1.00 90.44 103 ASP A CA 1
ATOM 831 C C . ASP A 1 103 ? -14.299 -0.120 4.318 1.00 90.44 103 ASP A C 1
ATOM 833 O O . ASP A 1 103 ? -13.090 -0.261 4.128 1.00 90.44 103 ASP A O 1
ATOM 837 N N . TYR A 1 104 ? -14.792 1.035 4.789 1.00 89.75 104 TYR A N 1
ATOM 838 C CA . TYR A 1 104 ? -13.944 2.209 5.053 1.00 89.75 104 TYR A CA 1
ATOM 839 C C . TYR A 1 104 ? -13.071 2.042 6.298 1.00 89.75 104 TYR A C 1
ATOM 841 O O . TYR A 1 104 ? -11.919 2.483 6.318 1.00 89.75 104 TYR A O 1
ATOM 849 N N . GLN A 1 105 ? -13.585 1.369 7.328 1.00 88.81 105 GLN A N 1
ATOM 850 C CA . GLN A 1 105 ? -12.784 1.010 8.494 1.00 88.81 105 GLN A CA 1
ATOM 851 C C . GLN A 1 105 ? -11.695 0.004 8.105 1.00 88.81 105 GLN A C 1
ATOM 853 O O . GLN A 1 105 ? -10.529 0.205 8.453 1.00 88.81 105 GLN A O 1
ATOM 858 N N . ALA A 1 106 ? -12.048 -1.031 7.341 1.00 90.81 106 ALA A N 1
ATOM 859 C CA . ALA A 1 106 ? -11.097 -2.003 6.818 1.00 90.81 106 ALA A CA 1
ATOM 860 C C . ALA A 1 106 ? -10.017 -1.313 5.966 1.00 90.81 106 ALA A C 1
ATOM 862 O O . ALA A 1 106 ? -8.826 -1.521 6.190 1.00 90.81 106 ALA A O 1
ATOM 863 N N . GLN A 1 107 ? -10.413 -0.406 5.069 1.00 93.75 107 GLN A N 1
ATOM 864 C CA . GLN A 1 107 ? -9.507 0.399 4.249 1.00 93.75 107 GLN A CA 1
ATOM 865 C C . GLN A 1 107 ? -8.499 1.193 5.087 1.00 93.75 107 GLN A C 1
ATOM 867 O O . GLN A 1 107 ? -7.298 1.150 4.810 1.00 93.75 107 GLN A O 1
ATOM 872 N N . ALA A 1 108 ? -8.969 1.894 6.120 1.00 90.62 108 ALA A N 1
ATOM 873 C CA . ALA A 1 108 ? -8.112 2.672 7.007 1.00 90.62 108 ALA A CA 1
ATOM 874 C C . ALA A 1 108 ? -7.147 1.780 7.810 1.00 90.62 108 ALA A C 1
ATOM 876 O O . ALA A 1 108 ? -5.995 2.152 8.030 1.00 90.62 108 ALA A O 1
ATOM 877 N N . ILE A 1 109 ? -7.580 0.580 8.210 1.00 89.88 109 ILE A N 1
ATOM 878 C CA . ILE A 1 109 ? -6.723 -0.400 8.893 1.00 89.88 109 ILE A CA 1
ATOM 879 C C . ILE A 1 109 ? -5.644 -0.935 7.948 1.00 89.88 109 ILE A C 1
ATOM 881 O O . ILE A 1 109 ? -4.473 -1.017 8.337 1.00 89.88 109 ILE A O 1
ATOM 885 N N . TYR A 1 110 ? -6.013 -1.318 6.725 1.00 93.31 110 TYR A N 1
ATOM 886 C CA . TYR A 1 110 ? -5.067 -1.856 5.750 1.00 93.31 110 TYR A CA 1
ATOM 887 C C . TYR A 1 110 ? -4.038 -0.806 5.335 1.00 93.31 110 TYR A C 1
ATOM 889 O O . TYR A 1 110 ? -2.841 -1.100 5.357 1.00 93.31 110 TYR A O 1
ATOM 897 N N . SER A 1 111 ? -4.478 0.427 5.066 1.00 93.31 111 SER A N 1
ATOM 898 C CA . SER A 1 111 ? -3.586 1.537 4.728 1.00 93.31 111 SER A CA 1
ATOM 899 C C . SER A 1 111 ? -2.622 1.863 5.871 1.00 93.31 111 SER A C 1
ATOM 901 O O . SER A 1 111 ? -1.418 1.968 5.642 1.00 93.31 111 SER A O 1
ATOM 903 N N . ALA A 1 112 ? -3.109 1.927 7.116 1.00 90.06 112 ALA A N 1
ATOM 904 C CA . ALA A 1 112 ? -2.274 2.156 8.293 1.00 90.06 112 ALA A CA 1
ATOM 905 C C . ALA A 1 112 ? -1.275 1.014 8.534 1.00 90.06 112 ALA A C 1
ATOM 907 O O . ALA A 1 112 ? -0.103 1.249 8.820 1.00 90.06 112 ALA A O 1
ATOM 908 N N . THR A 1 113 ? -1.701 -0.241 8.386 1.00 90.00 113 THR A N 1
ATOM 909 C CA . THR A 1 113 ? -0.799 -1.393 8.555 1.00 90.00 113 THR A CA 1
ATOM 910 C C . THR A 1 113 ? 0.296 -1.389 7.486 1.00 90.00 113 THR A C 1
ATOM 912 O O . THR A 1 113 ? 1.463 -1.653 7.782 1.00 90.00 113 THR A O 1
ATOM 915 N N . TYR A 1 114 ? -0.070 -1.064 6.247 1.00 93.50 114 TYR A N 1
ATOM 916 C CA . TYR A 1 114 ? 0.853 -0.957 5.127 1.00 93.50 114 TYR A CA 1
ATOM 917 C C . TYR A 1 114 ? 1.869 0.181 5.311 1.00 93.50 114 TYR A C 1
ATOM 919 O O . TYR A 1 114 ? 3.066 -0.052 5.146 1.00 93.50 114 TYR A O 1
ATOM 927 N N . ILE A 1 115 ? 1.425 1.372 5.731 1.00 90.88 115 ILE A N 1
ATOM 928 C CA . ILE A 1 115 ? 2.305 2.538 5.897 1.00 90.88 115 ILE A CA 1
ATOM 929 C C . ILE A 1 115 ? 3.335 2.326 7.014 1.00 90.88 115 ILE A C 1
ATOM 931 O O . ILE A 1 115 ? 4.508 2.661 6.858 1.00 90.88 115 ILE A O 1
ATOM 935 N N . ILE A 1 116 ? 2.931 1.681 8.114 1.00 87.38 116 ILE A N 1
ATOM 936 C CA . ILE A 1 116 ? 3.841 1.304 9.207 1.00 87.38 116 ILE A CA 1
ATOM 937 C C . ILE A 1 116 ? 4.840 0.251 8.730 1.00 87.38 116 ILE A C 1
ATOM 939 O O . ILE A 1 116 ? 6.027 0.318 9.053 1.00 87.38 116 ILE A O 1
ATOM 943 N N . TRP A 1 117 ? 4.375 -0.733 7.954 1.00 91.44 117 TRP A N 1
ATOM 944 C CA . TRP A 1 117 ? 5.255 -1.750 7.389 1.00 91.44 117 TRP A CA 1
ATOM 945 C C . TRP A 1 117 ? 6.313 -1.136 6.462 1.00 91.44 117 TRP A C 1
ATOM 947 O O . TRP A 1 117 ? 7.482 -1.513 6.565 1.00 91.44 117 TRP A O 1
ATOM 957 N N . LEU A 1 118 ? 5.931 -0.177 5.612 1.00 89.56 118 LEU A N 1
ATOM 958 C CA . LEU A 1 118 ? 6.864 0.572 4.766 1.00 89.56 118 LEU A CA 1
ATOM 959 C C . LEU A 1 118 ? 7.883 1.348 5.599 1.00 89.56 118 LEU A C 1
ATOM 961 O O . LEU A 1 118 ? 9.083 1.211 5.376 1.00 89.56 118 LEU A O 1
ATOM 965 N N . ALA A 1 119 ? 7.420 2.090 6.605 1.00 86.44 119 ALA A N 1
ATOM 966 C CA . ALA A 1 119 ? 8.282 2.863 7.493 1.00 86.44 119 ALA A CA 1
ATOM 967 C C . ALA A 1 119 ? 9.321 1.997 8.217 1.00 86.44 119 ALA A C 1
ATOM 969 O O . ALA A 1 119 ? 10.469 2.400 8.371 1.00 86.44 119 ALA A O 1
ATOM 970 N N . LYS A 1 120 ? 8.947 0.770 8.600 1.00 85.25 120 LYS A N 1
ATOM 971 C CA . LYS A 1 120 ? 9.872 -0.198 9.203 1.00 85.25 120 LYS A CA 1
ATOM 972 C C . LYS A 1 120 ? 10.882 -0.771 8.205 1.00 85.25 120 LYS A C 1
ATOM 974 O O . LYS A 1 120 ? 11.968 -1.179 8.604 1.00 85.25 120 LYS A O 1
ATOM 979 N N . ARG A 1 121 ? 10.520 -0.866 6.923 1.00 84.25 121 ARG A N 1
ATOM 980 C CA . ARG A 1 121 ? 11.403 -1.379 5.864 1.00 84.25 121 ARG A CA 1
ATOM 981 C C . ARG A 1 121 ? 12.348 -0.317 5.313 1.00 84.25 121 ARG A C 1
ATOM 983 O O . ARG A 1 121 ? 13.435 -0.681 4.883 1.00 84.25 121 ARG A O 1
ATOM 990 N N . MET A 1 122 ? 11.949 0.951 5.354 1.00 80.88 122 MET A N 1
ATOM 991 C CA . MET A 1 122 ? 12.721 2.087 4.856 1.00 80.88 122 MET A CA 1
ATOM 992 C C . MET A 1 122 ? 12.787 3.202 5.917 1.00 80.88 122 MET A C 1
ATOM 994 O O . MET A 1 122 ? 12.148 4.243 5.763 1.00 80.88 122 MET A O 1
ATOM 998 N N . PRO A 1 123 ? 13.507 3.000 7.033 1.00 75.75 123 PRO A N 1
ATOM 999 C CA . PRO A 1 123 ? 13.481 3.938 8.156 1.00 75.75 123 PRO A CA 1
ATOM 1000 C C . PRO A 1 123 ? 14.010 5.334 7.794 1.00 75.75 123 PRO A C 1
ATOM 1002 O O . PRO A 1 123 ? 13.419 6.329 8.209 1.00 75.75 123 PRO A O 1
ATOM 1005 N N . GLU A 1 124 ? 15.064 5.418 6.982 1.00 75.06 124 GLU A N 1
ATOM 1006 C CA . GLU A 1 124 ? 15.733 6.684 6.649 1.00 75.06 124 GLU A CA 1
ATOM 1007 C C . GLU A 1 124 ? 14.945 7.536 5.645 1.00 75.06 124 GLU A C 1
ATOM 1009 O O . GLU A 1 124 ? 14.834 8.747 5.818 1.00 75.06 124 GLU A O 1
ATOM 1014 N N . SER A 1 125 ? 14.347 6.911 4.626 1.00 70.88 125 SER A N 1
ATOM 1015 C CA . SER A 1 125 ? 13.582 7.619 3.591 1.00 70.88 125 SER A CA 1
ATOM 1016 C C . SER A 1 125 ? 12.096 7.751 3.922 1.00 70.88 125 SER A C 1
ATOM 1018 O O . SER A 1 125 ? 11.486 8.773 3.621 1.00 70.88 125 SER A O 1
ATOM 1020 N N . PHE A 1 126 ? 11.503 6.739 4.556 1.00 78.25 126 PHE A N 1
ATOM 1021 C CA . PHE A 1 126 ? 10.067 6.679 4.822 1.00 78.25 126 PHE A CA 1
ATOM 1022 C C . PHE A 1 126 ? 9.732 6.911 6.294 1.00 78.25 126 PHE A C 1
ATOM 1024 O O . PHE A 1 126 ? 8.787 7.629 6.606 1.00 78.25 126 PHE A O 1
ATOM 1031 N N . GLY A 1 127 ? 10.491 6.308 7.211 1.00 75.38 127 GLY A N 1
ATOM 1032 C CA . GLY A 1 127 ? 10.239 6.405 8.651 1.00 75.38 127 GLY A CA 1
ATOM 1033 C C . GLY A 1 127 ? 10.268 7.844 9.160 1.00 75.38 127 GLY A C 1
ATOM 1034 O O . GLY A 1 127 ? 9.323 8.274 9.820 1.00 75.38 127 GLY A O 1
ATOM 1035 N N . VAL A 1 128 ? 11.301 8.603 8.789 1.00 75.31 128 VAL A N 1
ATOM 1036 C CA . VAL A 1 128 ? 11.448 10.021 9.160 1.00 75.31 128 VAL A CA 1
ATOM 1037 C C . VAL A 1 128 ? 10.310 10.878 8.596 1.00 75.31 128 VAL A C 1
ATOM 1039 O O . VAL A 1 128 ? 9.739 11.698 9.313 1.00 75.31 128 VAL A O 1
ATOM 1042 N N . GLU A 1 129 ? 9.943 10.685 7.328 1.00 77.19 129 GLU A N 1
ATOM 1043 C CA . GLU A 1 129 ? 8.888 11.477 6.682 1.00 77.19 129 GLU A CA 1
ATOM 1044 C C . GLU A 1 129 ? 7.499 11.142 7.242 1.00 77.19 129 GLU A C 1
ATOM 1046 O O . GLU A 1 129 ? 6.695 12.036 7.531 1.00 77.19 129 GLU A O 1
ATOM 1051 N N . LEU A 1 130 ? 7.236 9.853 7.487 1.00 77.19 130 LEU A N 1
ATOM 1052 C CA . LEU A 1 130 ? 6.023 9.414 8.162 1.00 77.19 130 LEU A CA 1
ATOM 1053 C C . LEU A 1 130 ? 5.950 9.993 9.575 1.00 77.19 130 LEU A C 1
ATOM 1055 O O . LEU A 1 130 ? 4.875 10.436 9.963 1.00 77.19 130 LEU A O 1
ATOM 1059 N N . GLN A 1 131 ? 7.052 10.019 10.333 1.00 73.81 131 GLN A N 1
ATOM 1060 C CA . GLN A 1 131 ? 7.074 10.614 11.671 1.00 73.81 131 GLN A CA 1
ATOM 1061 C C . GLN A 1 131 ? 6.728 12.099 11.627 1.00 73.81 131 GLN A C 1
ATOM 1063 O O . GLN A 1 131 ? 5.778 12.483 12.303 1.00 73.81 131 GLN A O 1
ATOM 1068 N N . LYS A 1 132 ? 7.390 12.894 10.776 1.00 76.62 132 LYS A N 1
ATOM 1069 C CA . LYS A 1 132 ? 7.091 14.329 10.606 1.00 76.62 132 LYS A CA 1
ATOM 1070 C C . LYS A 1 132 ? 5.610 14.579 10.321 1.00 76.62 132 LYS A C 1
ATOM 1072 O O . LYS A 1 132 ? 4.982 15.441 10.925 1.00 76.62 132 LYS A O 1
ATOM 1077 N N . LYS A 1 133 ? 5.009 13.792 9.425 1.00 70.69 133 LYS A N 1
ATOM 1078 C CA . LYS A 1 133 ? 3.577 13.912 9.090 1.00 70.69 133 LYS A CA 1
ATOM 1079 C C . LYS A 1 133 ? 2.656 13.336 10.168 1.00 70.69 133 LYS A C 1
ATOM 1081 O O . LYS A 1 133 ? 1.512 13.772 10.314 1.00 70.69 133 LYS A O 1
ATOM 1086 N N . ALA A 1 134 ? 3.134 12.359 10.934 1.00 67.62 134 ALA A N 1
ATOM 1087 C CA . ALA A 1 134 ? 2.409 11.725 12.026 1.00 67.62 134 ALA A CA 1
ATOM 1088 C C . ALA A 1 134 ? 2.590 12.431 13.380 1.00 67.62 134 ALA A C 1
ATOM 1090 O O . ALA A 1 134 ? 1.925 12.015 14.330 1.00 67.62 134 ALA A O 1
ATOM 1091 N N . GLU A 1 135 ? 3.390 13.504 13.474 1.00 60.16 135 GLU A N 1
ATOM 1092 C CA . GLU A 1 135 ? 3.632 14.307 14.691 1.00 60.16 135 GLU A CA 1
ATOM 1093 C C . GLU A 1 135 ? 2.331 14.761 15.384 1.00 60.16 135 GLU A C 1
ATOM 1095 O O . GLU A 1 135 ? 2.289 14.927 16.599 1.00 60.16 135 GLU A O 1
ATOM 1100 N N . GLY A 1 136 ? 1.207 14.833 14.660 1.00 61.50 136 GLY A N 1
ATOM 1101 C CA . GLY A 1 136 ? -0.127 15.054 15.234 1.00 61.50 136 GLY A CA 1
ATOM 1102 C C . GLY A 1 136 ? -0.775 13.842 15.931 1.00 61.50 136 GLY A C 1
ATOM 1103 O O . GLY A 1 136 ? -1.979 13.871 16.209 1.00 61.50 136 GLY A O 1
ATOM 1104 N N . GLY A 1 137 ? -0.060 12.729 16.127 1.00 67.88 137 GLY A N 1
ATOM 1105 C CA . GLY A 1 137 ? -0.567 11.489 16.731 1.00 67.88 137 GLY A CA 1
ATOM 1106 C C . GLY A 1 137 ? -1.764 10.872 15.994 1.00 67.88 137 GLY A C 1
ATOM 1107 O O . GLY A 1 137 ? -2.498 10.066 16.566 1.00 67.88 137 GLY A O 1
ATOM 1108 N N . LYS A 1 138 ? -2.027 11.287 14.746 1.00 74.12 138 LYS A N 1
ATOM 1109 C CA . LYS A 1 138 ? -3.214 10.885 13.972 1.00 74.12 138 LYS A CA 1
ATOM 1110 C C . LYS A 1 138 ? -3.201 9.382 13.701 1.00 74.12 138 LYS A C 1
ATOM 1112 O O . LYS A 1 138 ? -4.206 8.722 13.931 1.00 74.12 138 LYS A O 1
ATOM 1117 N N . LEU A 1 139 ? -2.052 8.851 13.277 1.00 74.62 139 LEU A N 1
ATOM 1118 C CA . LEU A 1 139 ? -1.869 7.425 13.004 1.00 74.62 139 LEU A CA 1
ATOM 1119 C C . LEU A 1 139 ? -2.006 6.588 14.285 1.00 74.62 139 LEU A C 1
ATOM 1121 O O . LEU A 1 139 ? -2.769 5.628 14.295 1.00 74.62 139 LEU A O 1
ATOM 1125 N N . LYS A 1 140 ? -1.368 7.001 15.390 1.00 73.69 140 LYS A N 1
ATOM 1126 C CA . LYS A 1 140 ? -1.515 6.335 16.696 1.00 73.69 140 LYS A CA 1
ATOM 1127 C C . LYS A 1 140 ? -2.981 6.262 17.140 1.00 73.69 140 LYS A C 1
ATOM 1129 O O . LYS A 1 140 ? -3.487 5.174 17.392 1.00 73.69 140 LYS A O 1
ATOM 1134 N N . ARG A 1 141 ? -3.689 7.399 17.138 1.00 77.38 141 ARG A N 1
ATOM 1135 C CA . ARG A 1 141 ? -5.117 7.463 17.498 1.00 77.38 141 ARG A CA 1
ATOM 1136 C C . ARG A 1 141 ? -5.999 6.634 16.565 1.00 77.38 141 ARG A C 1
ATOM 1138 O O . ARG A 1 141 ? -6.971 6.039 17.016 1.00 77.38 141 ARG A O 1
ATOM 1145 N N . LEU A 1 142 ? -5.674 6.589 15.272 1.00 76.19 142 LEU A N 1
ATOM 1146 C CA . LEU A 1 142 ? -6.397 5.778 14.293 1.00 76.19 142 LEU A CA 1
ATOM 1147 C C . LEU A 1 142 ? -6.227 4.278 14.575 1.00 76.19 142 LEU A C 1
ATOM 1149 O O . LEU A 1 142 ? -7.214 3.549 14.563 1.00 76.19 142 LEU A O 1
ATOM 1153 N N . LEU A 1 143 ? -5.013 3.825 14.895 1.00 73.56 143 LEU A N 1
ATOM 1154 C CA . LEU A 1 143 ? -4.759 2.435 15.286 1.00 73.56 143 LEU A CA 1
ATOM 1155 C C . LEU A 1 143 ? -5.469 2.080 16.592 1.00 73.56 143 LEU A C 1
ATOM 1157 O O . LEU A 1 143 ? -6.151 1.063 16.648 1.00 73.56 143 LEU A O 1
ATOM 1161 N N . GLU A 1 144 ? -5.364 2.930 17.614 1.00 79.44 144 GLU A N 1
ATOM 1162 C CA . GLU A 1 144 ? -6.042 2.732 18.900 1.00 79.44 144 GLU A CA 1
ATOM 1163 C C . GLU A 1 144 ? -7.566 2.663 18.738 1.00 79.44 144 GLU A C 1
ATOM 1165 O O . GLU A 1 144 ? -8.211 1.832 19.373 1.00 79.44 144 GLU A O 1
ATOM 1170 N N . LYS A 1 145 ? -8.140 3.490 17.851 1.00 79.25 145 LYS A N 1
ATOM 1171 C CA . LYS A 1 145 ? -9.583 3.519 17.579 1.00 79.25 145 LYS A CA 1
ATOM 1172 C C . LYS A 1 145 ? -10.057 2.315 16.763 1.00 79.25 145 LYS A C 1
ATOM 1174 O O . LYS A 1 145 ? -11.074 1.720 17.101 1.00 79.25 145 LYS A O 1
ATOM 1179 N N . LEU A 1 146 ? -9.378 1.993 15.660 1.00 73.75 146 LEU A N 1
ATOM 1180 C CA . LEU A 1 146 ? -9.871 1.011 14.684 1.00 73.75 146 LEU A CA 1
ATOM 1181 C C . LEU A 1 146 ? -9.390 -0.415 14.963 1.00 73.75 146 LEU A C 1
ATOM 1183 O O . LEU A 1 146 ? -10.022 -1.364 14.507 1.00 73.75 146 LEU A O 1
ATOM 1187 N N . CYS A 1 147 ? -8.268 -0.573 15.667 1.00 69.81 147 CYS A N 1
ATOM 1188 C CA . CYS A 1 147 ? -7.649 -1.857 15.993 1.00 69.81 147 CYS A CA 1
ATOM 1189 C C . CYS A 1 147 ? -6.884 -1.773 17.330 1.00 69.81 147 CYS A C 1
ATOM 1191 O O . CYS A 1 147 ? -5.649 -1.813 17.324 1.00 69.81 147 CYS A O 1
ATOM 1193 N N . PRO A 1 148 ? -7.574 -1.735 18.488 1.00 68.88 148 PRO A N 1
ATOM 1194 C CA . PRO A 1 148 ? -6.925 -1.619 19.799 1.00 68.88 148 PRO A CA 1
ATOM 1195 C C . PRO A 1 148 ? -5.845 -2.684 20.040 1.00 68.88 148 PRO A C 1
ATOM 1197 O O . PRO A 1 148 ? -4.801 -2.400 20.616 1.00 68.88 148 PRO A O 1
ATOM 1200 N N . GLY A 1 149 ? -6.054 -3.902 19.526 1.00 70.06 149 GLY A N 1
ATOM 1201 C CA . GLY A 1 149 ? -5.093 -5.005 19.620 1.00 70.06 149 GLY A CA 1
ATOM 1202 C C . GLY A 1 149 ? -3.822 -4.839 18.778 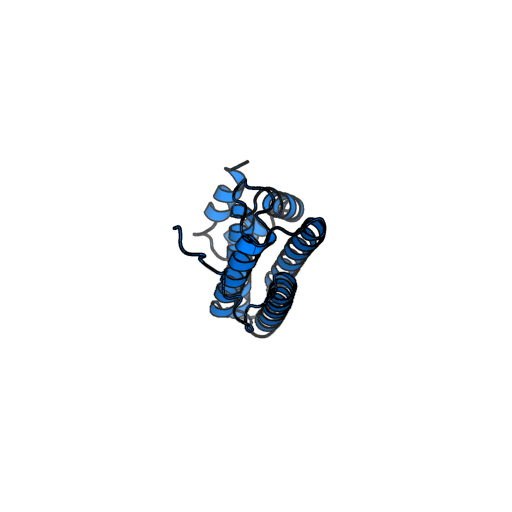1.00 70.06 149 GLY A C 1
ATOM 1203 O O . GLY A 1 149 ? -2.931 -5.670 18.889 1.00 70.06 149 GLY A O 1
ATOM 1204 N N . LYS A 1 150 ? -3.726 -3.802 17.935 1.00 69.00 150 LYS A N 1
ATOM 1205 C CA . LYS A 1 150 ? -2.572 -3.499 17.069 1.00 69.00 150 LYS A CA 1
ATOM 1206 C C . LYS A 1 150 ? -1.877 -2.181 17.430 1.00 69.00 150 LYS A C 1
ATOM 1208 O O . LYS A 1 150 ? -0.999 -1.746 16.688 1.00 69.00 150 LYS A O 1
ATOM 1213 N N . SER A 1 151 ? -2.222 -1.557 18.557 1.00 69.31 151 SER A N 1
ATOM 1214 C CA . SER A 1 151 ? -1.560 -0.336 19.049 1.00 69.31 151 SER A CA 1
ATOM 1215 C C . SER A 1 151 ? -0.039 -0.502 19.178 1.00 69.31 151 SER A C 1
ATOM 1217 O O . SER A 1 151 ? 0.707 0.405 18.815 1.00 69.31 151 SER A O 1
ATOM 1219 N N . PHE A 1 152 ? 0.423 -1.704 19.543 1.00 69.44 152 PHE A N 1
ATOM 1220 C CA . PHE A 1 152 ? 1.844 -2.065 19.628 1.00 69.44 152 PHE A CA 1
ATOM 1221 C C . PHE A 1 152 ? 2.629 -1.868 18.316 1.00 69.44 152 PHE A C 1
ATOM 1223 O 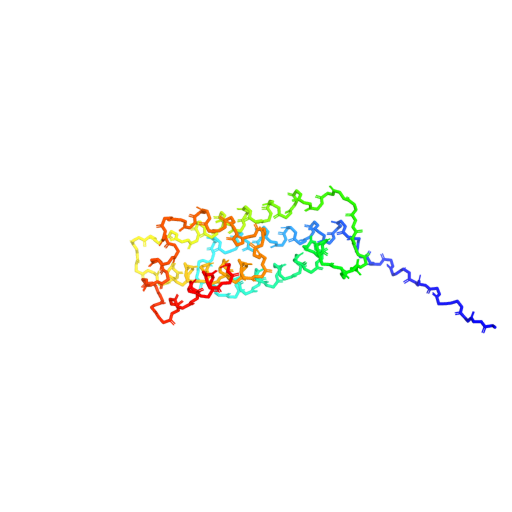O . PHE A 1 152 ? 3.856 -1.760 18.339 1.00 69.44 152 PHE A O 1
ATOM 1230 N N . LEU A 1 153 ? 1.957 -1.833 17.155 1.00 69.38 153 LEU A N 1
ATOM 1231 C CA . LEU A 1 153 ? 2.611 -1.566 15.869 1.00 69.38 153 LEU A CA 1
ATOM 1232 C C . LEU A 1 153 ? 3.199 -0.153 15.822 1.00 69.38 153 LEU A C 1
ATOM 1234 O O . LEU A 1 153 ? 4.248 0.043 15.210 1.00 69.38 153 LEU A O 1
ATOM 1238 N N . TRP A 1 154 ? 2.550 0.809 16.485 1.00 69.44 154 TRP A N 1
ATOM 1239 C CA . TRP A 1 154 ? 3.083 2.158 16.642 1.00 69.44 154 TRP A CA 1
ATOM 1240 C C . TRP A 1 154 ? 4.307 2.169 17.558 1.00 69.44 154 TRP A C 1
ATOM 1242 O O . TRP A 1 154 ? 5.327 2.759 17.216 1.00 69.44 154 TRP A O 1
ATOM 1252 N N . ASP A 1 155 ? 4.242 1.452 18.679 1.00 72.50 155 ASP A N 1
ATOM 1253 C CA . ASP A 1 155 ? 5.350 1.392 19.636 1.00 72.50 155 ASP A CA 1
ATOM 1254 C C . ASP A 1 155 ? 6.597 0.734 19.014 1.00 72.50 155 ASP A C 1
ATOM 1256 O O . ASP A 1 155 ? 7.726 1.166 19.256 1.00 72.50 155 ASP A O 1
ATOM 1260 N N . SER A 1 156 ? 6.406 -0.246 18.116 1.00 68.75 156 SER A N 1
ATOM 1261 C CA . SER A 1 156 ? 7.492 -0.819 17.305 1.00 68.75 156 SER A CA 1
ATOM 1262 C C . SER A 1 156 ? 8.118 0.186 16.335 1.00 68.75 156 SER A C 1
ATOM 1264 O O . SER A 1 156 ? 9.244 -0.054 15.905 1.00 68.75 156 SER A O 1
ATOM 1266 N N . LEU A 1 157 ? 7.412 1.245 15.934 1.00 66.00 157 LEU A N 1
ATOM 1267 C CA . LEU A 1 157 ? 7.960 2.289 15.070 1.00 66.00 157 LEU A CA 1
ATOM 1268 C C . LEU A 1 157 ? 8.796 3.284 15.884 1.00 66.00 157 LEU A C 1
ATOM 1270 O O . LEU A 1 157 ? 9.824 3.741 15.404 1.00 66.00 157 LEU A O 1
ATOM 1274 N N . THR A 1 158 ? 8.386 3.591 17.118 1.00 64.19 158 THR A N 1
ATOM 1275 C CA . THR A 1 158 ? 9.090 4.537 18.001 1.00 64.19 158 THR A CA 1
ATOM 1276 C C . THR A 1 158 ? 10.266 3.924 18.764 1.00 64.19 158 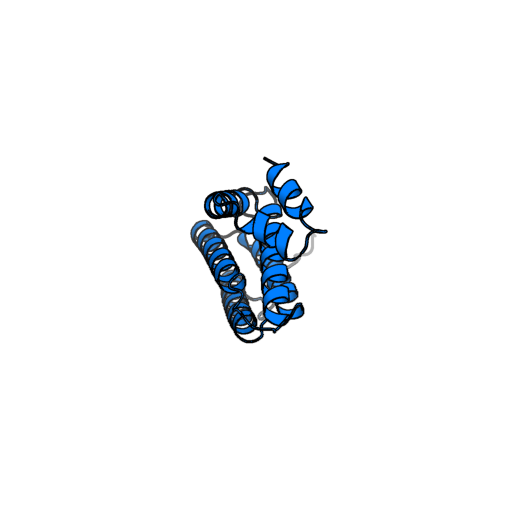THR A C 1
ATOM 1278 O O . THR A 1 158 ? 11.124 4.662 19.224 1.00 64.19 158 THR A O 1
ATOM 1281 N N . GLY A 1 159 ? 10.321 2.597 18.920 1.00 58.16 159 GLY A N 1
ATOM 1282 C CA . GLY A 1 159 ? 11.386 1.906 19.667 1.00 58.16 159 GLY A CA 1
ATOM 1283 C C . GLY A 1 159 ? 12.662 1.579 18.876 1.00 58.16 159 GLY A C 1
ATOM 1284 O O . GLY A 1 159 ? 13.546 0.924 19.420 1.00 58.16 159 GLY A O 1
ATOM 1285 N N . HIS A 1 160 ? 12.745 1.966 17.599 1.00 49.91 160 HIS A N 1
ATOM 1286 C CA . HIS A 1 160 ? 13.869 1.654 16.700 1.00 49.91 160 HIS A CA 1
ATOM 1287 C C . HIS A 1 160 ? 14.637 2.896 16.207 1.00 49.91 160 HIS A C 1
ATOM 1289 O O . HIS A 1 160 ? 15.396 2.787 15.244 1.00 49.91 160 HIS A O 1
ATOM 1295 N N . PHE A 1 161 ? 14.463 4.038 16.876 1.00 42.94 161 PHE A N 1
ATOM 1296 C CA . PHE A 1 161 ? 15.225 5.269 16.652 1.00 42.94 161 PHE A CA 1
ATOM 1297 C C . PHE A 1 161 ? 15.903 5.710 17.948 1.00 42.94 161 PHE A C 1
ATOM 1299 O O . PHE A 1 161 ? 15.235 5.630 19.005 1.00 42.94 161 PHE A O 1
#

Radius of gyration: 18.77 Å; chains: 1; bounding box: 63×39×47 Å